Protein AF-T0YYF2-F1 (afdb_monomer_lite)

Radius of gyration: 15.18 Å; chains: 1; bounding box: 31×33×43 Å

Organism: NCBI:txid410659

pLDDT: mean 82.45, std 9.67, range [44.88, 93.19]

Secondary structure (DSSP, 8-state):
-GGGGHHHH--PPSPPPHHHHHHHHHHHHHHHHHHHTT-TTS-TT--GGGS-HHHHHHHHHHHHHHS---S-----S-TTTT--HHHHHHHHHHHHHHHH-

Sequence (101 aa):
GARARVFERLHLPKPLDEAAELLLGQVRARFGYLAEVGLGYLTLDRQSRTLSGGEVQRINLTTALGTSLVNTLFVLDEPSIGLHPRDMQRVITVMKRLRDA

Structure (mmCIF, N/CA/C/O backbone):
data_AF-T0YYF2-F1
#
_entry.id   AF-T0YYF2-F1
#
loop_
_atom_site.group_PDB
_atom_site.id
_atom_site.type_symbol
_atom_site.label_atom_id
_atom_site.label_alt_id
_atom_site.label_comp_id
_atom_site.label_asym_id
_atom_site.label_entity_id
_atom_site.label_seq_id
_atom_site.pdbx_PDB_ins_code
_atom_site.Cartn_x
_atom_site.Cartn_y
_atom_site.Cartn_z
_atom_site.occupancy
_atom_site.B_iso_or_equiv
_atom_site.auth_seq_id
_atom_site.auth_comp_id
_atom_site.auth_asym_id
_atom_site.auth_atom_id
_atom_site.pdbx_PDB_model_num
ATOM 1 N N . GLY A 1 1 ? -8.007 8.488 -7.379 1.00 44.88 1 GLY A N 1
ATOM 2 C CA . GLY A 1 1 ? -7.869 9.863 -7.907 1.00 44.88 1 GLY A CA 1
ATOM 3 C C . GLY A 1 1 ? -6.865 9.868 -9.043 1.00 44.88 1 GLY A C 1
ATOM 4 O O . GLY A 1 1 ? -6.075 8.937 -9.118 1.00 44.88 1 GLY A O 1
ATOM 5 N N . ALA A 1 2 ? -6.898 10.877 -9.916 1.00 45.38 2 ALA A N 1
ATOM 6 C CA . ALA A 1 2 ? -6.160 10.948 -11.189 1.00 45.38 2 ALA A CA 1
ATOM 7 C C . ALA A 1 2 ? -4.636 10.662 -11.133 1.00 45.38 2 ALA A C 1
ATOM 9 O O . ALA A 1 2 ? -4.044 10.370 -12.165 1.00 45.38 2 ALA A O 1
ATOM 10 N N . ARG A 1 3 ? -4.010 10.690 -9.948 1.00 51.56 3 ARG A N 1
ATOM 11 C CA . ARG A 1 3 ? -2.560 10.519 -9.745 1.00 51.56 3 ARG A CA 1
ATOM 12 C C . ARG A 1 3 ? -2.064 9.068 -9.705 1.00 51.56 3 ARG A C 1
ATOM 14 O O . ARG A 1 3 ? -0.938 8.822 -10.117 1.00 51.56 3 ARG A O 1
ATOM 21 N N . ALA A 1 4 ? -2.905 8.096 -9.340 1.00 51.06 4 ALA A N 1
ATOM 22 C CA . ALA A 1 4 ? -2.534 6.671 -9.400 1.00 51.06 4 ALA A CA 1
ATOM 23 C C . ALA A 1 4 ? -2.275 6.174 -10.843 1.00 51.06 4 ALA A C 1
ATOM 25 O O . ALA A 1 4 ? -1.652 5.139 -11.044 1.00 51.06 4 ALA A O 1
ATOM 26 N N . ARG A 1 5 ? -2.707 6.943 -11.854 1.00 60.00 5 ARG A N 1
ATOM 27 C CA . ARG A 1 5 ? -2.621 6.586 -13.279 1.00 60.00 5 ARG A CA 1
ATOM 28 C C . ARG A 1 5 ? -1.304 6.979 -13.957 1.00 60.00 5 ARG A C 1
ATOM 30 O O . ARG A 1 5 ? -1.147 6.732 -15.148 1.00 60.00 5 ARG A O 1
ATOM 37 N N . VAL A 1 6 ? -0.365 7.618 -13.251 1.00 62.31 6 VAL A N 1
ATOM 38 C CA . VAL A 1 6 ? 0.917 8.044 -13.854 1.00 62.31 6 VAL A CA 1
ATOM 39 C C . VAL A 1 6 ? 1.731 6.827 -14.304 1.00 62.31 6 VAL A C 1
ATOM 41 O O . VAL A 1 6 ? 2.190 6.786 -15.441 1.00 62.31 6 VAL A O 1
ATOM 44 N N . PHE A 1 7 ? 1.822 5.791 -13.466 1.00 63.69 7 PHE A N 1
ATOM 45 C CA . PHE A 1 7 ? 2.545 4.558 -13.801 1.00 63.69 7 PHE A CA 1
ATOM 46 C C . PHE A 1 7 ? 1.784 3.622 -14.752 1.00 63.69 7 PHE A C 1
ATOM 48 O O . PHE A 1 7 ? 2.404 2.785 -15.407 1.00 63.69 7 PHE A O 1
ATOM 55 N N . GLU A 1 8 ? 0.464 3.792 -14.893 1.00 66.56 8 GLU A N 1
ATOM 56 C CA . GLU A 1 8 ? -0.309 3.124 -15.953 1.00 66.56 8 GLU A CA 1
ATOM 57 C C . GLU A 1 8 ? 0.076 3.653 -17.341 1.00 66.56 8 GLU A C 1
ATOM 59 O O . GLU A 1 8 ? 0.023 2.918 -18.321 1.00 66.56 8 GLU A O 1
ATOM 64 N N . ARG A 1 9 ? 0.481 4.927 -17.431 1.00 70.38 9 ARG A N 1
ATOM 65 C CA . ARG A 1 9 ? 0.842 5.590 -18.695 1.00 70.38 9 ARG A CA 1
ATOM 66 C C . ARG A 1 9 ? 2.341 5.627 -18.962 1.00 70.38 9 ARG A C 1
ATOM 68 O O . ARG A 1 9 ? 2.742 6.040 -20.050 1.00 70.38 9 ARG A O 1
ATOM 75 N N . LEU A 1 10 ? 3.153 5.215 -17.989 1.00 72.06 10 LEU A N 1
ATOM 76 C CA . LEU A 1 10 ? 4.597 5.126 -18.137 1.00 72.06 10 LEU A CA 1
ATOM 77 C C . LEU A 1 10 ? 4.918 4.041 -19.171 1.00 72.06 10 LEU A C 1
ATOM 79 O O . LEU A 1 10 ? 4.752 2.847 -18.907 1.00 72.06 10 LEU A O 1
ATOM 83 N N . HIS A 1 11 ? 5.343 4.490 -20.349 1.00 71.88 11 HIS A N 1
ATOM 84 C CA . HIS A 1 11 ? 5.884 3.658 -21.413 1.00 71.88 11 HIS A CA 1
ATOM 85 C C . HIS A 1 11 ? 7.392 3.856 -21.431 1.00 71.88 11 HIS A C 1
ATOM 87 O O . HIS A 1 11 ? 7.869 4.980 -21.591 1.00 71.88 11 HIS A O 1
ATOM 93 N N . LEU A 1 12 ? 8.133 2.770 -21.238 1.00 78.19 12 LEU A N 1
ATOM 94 C CA . LEU A 1 12 ? 9.582 2.802 -21.343 1.00 78.19 12 LEU A CA 1
ATOM 95 C C . LEU A 1 12 ? 9.990 2.624 -22.819 1.00 78.19 12 LEU A C 1
ATOM 97 O O . LEU A 1 12 ? 9.323 1.889 -23.555 1.00 78.19 12 LEU A O 1
ATOM 101 N N . PRO A 1 13 ? 11.048 3.312 -23.279 1.00 77.56 13 PRO A N 1
ATOM 102 C CA . PRO A 1 13 ? 11.544 3.163 -24.640 1.00 77.56 13 PRO A CA 1
ATOM 103 C C . PRO A 1 13 ? 12.071 1.739 -24.867 1.00 77.56 13 PRO A C 1
ATOM 105 O O . PRO A 1 13 ? 12.765 1.178 -24.023 1.00 77.56 13 PRO A O 1
ATOM 108 N N . LYS A 1 14 ? 11.721 1.152 -26.015 1.00 80.69 14 LYS A N 1
ATOM 109 C CA . LYS A 1 14 ? 12.166 -0.187 -26.429 1.00 80.69 14 LYS A CA 1
ATOM 110 C C . LYS A 1 14 ? 13.624 -0.162 -26.932 1.00 80.69 14 LYS A C 1
ATOM 112 O O . LYS A 1 14 ? 14.048 0.875 -27.442 1.00 80.69 14 LYS A O 1
ATOM 117 N N . PRO A 1 15 ? 14.351 -1.296 -26.887 1.00 80.00 15 PRO A N 1
ATOM 118 C CA . PRO A 1 15 ? 13.905 -2.612 -26.427 1.00 80.00 15 PRO A CA 1
ATOM 119 C C . PRO A 1 15 ? 14.009 -2.752 -24.904 1.00 80.00 15 PRO A C 1
ATOM 121 O O . PRO A 1 15 ? 15.044 -2.470 -24.313 1.00 80.00 15 PRO A O 1
ATOM 124 N N . LEU A 1 16 ? 12.918 -3.200 -24.286 1.00 81.69 16 LEU A N 1
ATOM 125 C CA . LEU A 1 16 ? 12.922 -3.694 -22.913 1.00 81.69 16 LEU A CA 1
ATOM 126 C C . LEU A 1 16 ? 13.208 -5.189 -22.975 1.00 81.69 16 LEU A C 1
ATOM 128 O O . LEU A 1 16 ? 12.665 -5.877 -23.842 1.00 81.69 16 LEU A O 1
ATOM 132 N N . ASP A 1 17 ? 14.058 -5.675 -22.082 1.00 87.00 17 ASP A N 1
ATOM 133 C CA . ASP A 1 17 ? 14.193 -7.106 -21.864 1.00 87.00 17 ASP A CA 1
ATOM 134 C C . ASP A 1 17 ? 13.046 -7.628 -20.979 1.00 87.00 17 ASP A C 1
ATOM 136 O O . ASP A 1 17 ? 12.251 -6.872 -20.411 1.00 87.00 17 ASP A O 1
ATOM 140 N N . GLU A 1 18 ? 12.937 -8.952 -20.884 1.00 87.75 18 GLU A N 1
ATOM 141 C CA . GLU A 1 18 ? 11.921 -9.621 -20.065 1.00 87.75 18 GLU A CA 1
ATOM 142 C C . GLU A 1 18 ? 12.000 -9.196 -18.587 1.00 87.75 18 GLU A C 1
ATOM 144 O O . GLU A 1 18 ? 10.975 -9.030 -17.922 1.00 87.75 18 GLU A O 1
ATOM 149 N N . ALA A 1 19 ? 13.211 -8.944 -18.081 1.00 88.62 19 ALA A N 1
ATOM 150 C CA . ALA A 1 19 ? 13.428 -8.496 -16.711 1.00 88.62 19 ALA A CA 1
ATOM 151 C C . ALA A 1 19 ? 12.812 -7.111 -16.454 1.00 88.62 19 ALA A C 1
ATOM 153 O O . ALA A 1 19 ? 12.175 -6.898 -15.418 1.00 88.62 19 ALA A O 1
ATOM 154 N N . ALA A 1 20 ? 12.950 -6.175 -17.394 1.00 88.12 20 ALA A N 1
ATOM 155 C CA . ALA A 1 20 ? 12.378 -4.841 -17.282 1.00 88.12 20 ALA A CA 1
ATOM 156 C C . ALA A 1 20 ? 10.839 -4.861 -17.288 1.00 88.12 20 ALA A C 1
ATOM 158 O O . ALA A 1 20 ? 10.217 -4.126 -16.515 1.00 88.12 20 ALA A O 1
ATOM 159 N N . GLU A 1 21 ? 10.215 -5.730 -18.089 1.00 85.38 21 GLU A N 1
ATOM 160 C CA . GLU A 1 21 ? 8.756 -5.921 -18.082 1.00 85.38 21 GLU A CA 1
ATOM 161 C C . GLU A 1 21 ? 8.262 -6.496 -16.744 1.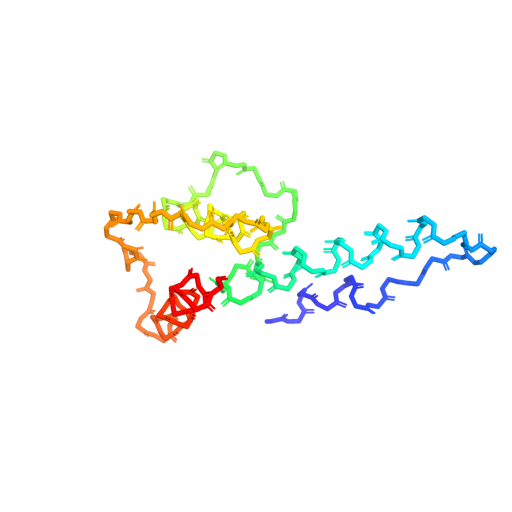00 85.38 21 GLU A C 1
ATOM 163 O O . GLU A 1 21 ? 7.297 -5.987 -16.160 1.00 85.38 21 GLU A O 1
ATOM 168 N N . LEU A 1 22 ? 8.966 -7.494 -16.195 1.00 88.38 22 LEU A N 1
ATOM 169 C CA . LEU A 1 22 ? 8.663 -8.049 -14.871 1.00 88.38 22 LEU A CA 1
ATOM 170 C C . LEU A 1 22 ? 8.757 -6.979 -13.772 1.00 88.38 22 LEU A C 1
ATOM 172 O O . LEU A 1 22 ? 7.841 -6.844 -12.954 1.00 88.38 22 LEU A O 1
ATOM 176 N N . LEU A 1 23 ? 9.827 -6.178 -13.769 1.00 88.94 23 LEU A N 1
ATOM 177 C CA . LEU A 1 23 ? 10.014 -5.079 -12.817 1.00 88.94 23 LEU A CA 1
ATOM 178 C C . LEU A 1 23 ? 8.907 -4.026 -12.931 1.00 88.94 23 LEU A C 1
ATOM 180 O O . LEU A 1 23 ? 8.353 -3.599 -11.915 1.00 88.94 23 LEU A O 1
ATOM 184 N N . LEU A 1 24 ? 8.539 -3.626 -14.151 1.00 87.00 24 LEU A N 1
ATOM 185 C CA . LEU A 1 24 ? 7.475 -2.647 -14.366 1.00 87.00 24 LEU A CA 1
ATOM 186 C C . LEU A 1 24 ? 6.119 -3.170 -13.873 1.00 87.00 24 LEU A C 1
ATOM 188 O O . LEU A 1 24 ? 5.366 -2.422 -13.240 1.00 87.00 24 LEU A O 1
ATOM 192 N N . GLY A 1 25 ? 5.827 -4.456 -14.087 1.00 86.94 25 GLY A N 1
ATOM 193 C CA . GLY A 1 25 ? 4.656 -5.124 -13.518 1.00 86.94 25 GLY A CA 1
ATOM 194 C C . GLY A 1 25 ? 4.632 -5.058 -11.987 1.00 86.94 25 GLY A C 1
ATOM 195 O O . GLY A 1 25 ? 3.625 -4.669 -11.392 1.00 86.94 25 GLY A O 1
ATOM 196 N N . GLN A 1 26 ? 5.767 -5.340 -11.343 1.00 89.06 26 GLN A N 1
ATOM 197 C CA . GLN A 1 26 ? 5.922 -5.283 -9.885 1.00 89.06 26 GLN A CA 1
ATOM 198 C C . GLN A 1 26 ? 5.760 -3.869 -9.307 1.00 89.06 26 GLN A C 1
ATOM 200 O O . GLN A 1 26 ? 5.181 -3.695 -8.228 1.00 89.06 26 GLN A O 1
ATOM 205 N N . VAL A 1 27 ? 6.249 -2.852 -10.018 1.00 88.88 27 VAL A N 1
ATOM 206 C CA . VAL A 1 27 ? 6.073 -1.441 -9.651 1.00 88.88 27 VAL A CA 1
ATOM 207 C C . VAL A 1 27 ? 4.600 -1.043 -9.766 1.00 88.88 27 VAL A C 1
ATOM 209 O O . VAL A 1 27 ? 4.035 -0.497 -8.817 1.00 88.88 27 VAL A O 1
ATOM 212 N N . ARG A 1 28 ? 3.944 -1.369 -10.888 1.00 88.25 28 ARG A N 1
ATOM 213 C CA . ARG A 1 28 ? 2.514 -1.093 -11.108 1.00 88.25 28 ARG A CA 1
ATOM 214 C C . ARG A 1 28 ? 1.633 -1.756 -10.048 1.00 88.25 28 ARG A C 1
ATOM 216 O O . ARG A 1 28 ? 0.740 -1.096 -9.521 1.00 88.25 28 ARG A O 1
ATOM 223 N N . ALA A 1 29 ? 1.922 -3.004 -9.676 1.00 88.38 29 ALA A N 1
ATOM 224 C CA . ALA A 1 29 ? 1.202 -3.709 -8.615 1.00 88.38 29 ALA A CA 1
ATOM 225 C C . ALA A 1 29 ? 1.274 -2.964 -7.268 1.00 88.38 29 ALA A C 1
ATOM 227 O O . ALA A 1 29 ? 0.245 -2.741 -6.631 1.00 88.38 29 ALA A O 1
ATOM 228 N N . ARG A 1 30 ? 2.463 -2.483 -6.871 1.00 88.69 30 ARG A N 1
ATOM 229 C CA . ARG A 1 30 ? 2.654 -1.713 -5.623 1.00 88.69 30 ARG A CA 1
ATOM 230 C C . ARG A 1 30 ? 1.857 -0.406 -5.608 1.00 88.69 30 ARG A C 1
ATOM 232 O O . ARG A 1 30 ? 1.261 -0.062 -4.586 1.00 88.69 30 ARG A O 1
ATOM 239 N N . PHE A 1 31 ? 1.784 0.301 -6.737 1.00 88.69 31 PHE A N 1
ATOM 240 C CA . PHE A 1 31 ? 0.903 1.468 -6.868 1.00 88.69 31 PHE A CA 1
ATOM 241 C C . PHE A 1 31 ? -0.579 1.102 -6.797 1.00 88.69 31 PHE A C 1
ATOM 243 O O . PHE A 1 31 ? -1.358 1.844 -6.193 1.00 88.69 31 PHE A O 1
ATOM 250 N N . GLY A 1 32 ? -0.959 -0.043 -7.368 1.00 87.75 32 GLY A N 1
ATOM 251 C CA . GLY A 1 32 ? -2.296 -0.614 -7.236 1.00 87.75 32 GLY A CA 1
ATOM 252 C C . GLY A 1 32 ? -2.686 -0.787 -5.770 1.00 87.75 32 GLY A C 1
ATOM 253 O O . GLY A 1 32 ? -3.702 -0.242 -5.345 1.00 87.75 32 GLY A O 1
ATOM 254 N N . TYR A 1 33 ? -1.829 -1.420 -4.964 1.00 88.69 33 TYR A N 1
ATOM 255 C CA . TYR A 1 33 ? -2.086 -1.612 -3.533 1.00 88.69 33 TYR A CA 1
ATOM 256 C C . TYR A 1 33 ? -2.263 -0.287 -2.784 1.00 88.69 33 TYR A C 1
ATOM 258 O O . TYR A 1 33 ? -3.213 -0.148 -2.015 1.00 88.69 33 TYR A O 1
ATOM 266 N N . LEU A 1 34 ? -1.421 0.723 -3.050 1.00 89.00 34 LEU A N 1
ATOM 267 C CA . LEU A 1 34 ? -1.580 2.070 -2.475 1.00 89.00 34 LEU A CA 1
ATOM 268 C C . LEU A 1 34 ? -2.928 2.697 -2.842 1.00 89.00 34 LEU A C 1
ATOM 270 O O . LEU A 1 34 ? -3.575 3.333 -2.006 1.00 89.00 34 LEU A O 1
ATOM 274 N N . ALA A 1 35 ? -3.374 2.527 -4.085 1.00 87.31 35 ALA A N 1
ATOM 275 C CA . ALA A 1 35 ? -4.679 3.005 -4.507 1.00 87.31 35 ALA A CA 1
ATOM 276 C C . ALA A 1 35 ? -5.810 2.242 -3.806 1.00 87.31 35 ALA A C 1
ATOM 278 O O . ALA A 1 35 ? -6.766 2.876 -3.364 1.00 87.31 35 ALA A O 1
ATOM 279 N N . GLU A 1 36 ? -5.715 0.923 -3.660 1.00 85.56 36 GLU A N 1
ATOM 280 C CA . GLU A 1 36 ? -6.720 0.097 -2.984 1.00 85.56 36 GLU A CA 1
ATOM 281 C C . GLU A 1 36 ? -6.933 0.529 -1.531 1.00 85.56 36 GLU A C 1
ATOM 283 O O . GLU A 1 36 ? -8.072 0.811 -1.154 1.00 85.56 36 GLU A O 1
ATOM 288 N N . VAL A 1 37 ? -5.852 0.735 -0.767 1.00 86.38 37 VAL A N 1
ATOM 289 C CA . VAL A 1 37 ? -5.913 1.241 0.620 1.00 86.38 37 VAL A CA 1
ATOM 290 C C . VAL A 1 37 ? -6.241 2.741 0.716 1.00 86.38 37 VAL A C 1
ATOM 292 O O . VAL A 1 37 ? -6.214 3.324 1.795 1.00 86.38 37 VAL A O 1
ATOM 295 N N . GLY A 1 38 ? -6.544 3.413 -0.397 1.00 85.38 38 GLY A N 1
ATOM 296 C CA . GLY A 1 38 ? -6.977 4.813 -0.399 1.00 85.38 38 GLY A CA 1
ATOM 297 C C . GLY A 1 38 ? -5.851 5.844 -0.291 1.00 85.38 38 GLY A C 1
ATOM 298 O O . GLY A 1 38 ? -6.138 7.024 -0.132 1.00 85.38 38 GLY A O 1
ATOM 299 N N . LEU A 1 39 ? -4.588 5.445 -0.445 1.00 88.69 39 LEU A N 1
ATOM 300 C CA . LEU A 1 39 ? -3.411 6.322 -0.375 1.00 88.69 39 LEU A CA 1
ATOM 301 C C . LEU A 1 39 ? -2.960 6.882 -1.730 1.00 88.69 39 LEU A C 1
ATOM 303 O O . LEU A 1 39 ? -1.952 7.575 -1.813 1.00 88.69 39 LEU A O 1
ATOM 307 N N . GLY A 1 40 ? -3.724 6.662 -2.803 1.00 86.88 40 GLY A N 1
ATOM 308 C CA . GLY A 1 40 ? -3.392 7.163 -4.147 1.00 86.88 40 GLY A CA 1
ATOM 309 C C . GLY A 1 40 ? -3.391 8.696 -4.314 1.00 86.88 40 GLY A C 1
ATOM 310 O O . GLY A 1 40 ? -3.261 9.177 -5.439 1.00 86.88 40 GLY A O 1
ATOM 311 N N . TYR A 1 41 ? -3.609 9.466 -3.242 1.00 85.94 41 TYR A N 1
ATOM 312 C CA . TYR A 1 41 ? -3.445 10.925 -3.217 1.00 85.94 41 TYR A CA 1
ATOM 313 C C . TYR A 1 41 ? -2.040 11.365 -2.780 1.00 85.94 41 TYR A C 1
ATOM 315 O O . TYR A 1 41 ? -1.668 12.510 -3.050 1.00 85.94 41 TYR A O 1
ATOM 323 N N . LEU A 1 42 ? -1.280 10.479 -2.124 1.00 88.44 42 LEU A N 1
ATOM 324 C CA . LEU A 1 42 ? 0.090 10.744 -1.704 1.00 88.44 42 LEU A CA 1
ATOM 325 C C . LEU A 1 42 ? 1.020 10.844 -2.913 1.00 88.44 42 LEU A C 1
ATOM 327 O O . LEU A 1 42 ? 0.795 10.233 -3.960 1.00 88.44 42 LEU A O 1
ATOM 331 N N . THR A 1 43 ? 2.075 11.629 -2.749 1.00 88.31 43 THR A N 1
ATOM 332 C CA . THR A 1 43 ? 3.190 11.706 -3.689 1.00 88.31 43 THR A CA 1
ATOM 333 C C . THR A 1 43 ? 4.368 10.900 -3.141 1.00 88.31 43 THR A C 1
ATOM 335 O O . THR A 1 43 ? 4.500 10.733 -1.929 1.00 88.31 43 THR A O 1
ATOM 338 N N . LEU A 1 44 ? 5.213 10.365 -4.024 1.00 87.31 44 LEU A N 1
ATOM 339 C CA . LEU A 1 44 ? 6.346 9.512 -3.631 1.00 87.31 44 LEU A CA 1
ATOM 340 C C . LEU A 1 44 ? 7.453 10.268 -2.887 1.00 87.31 44 LEU A C 1
ATOM 342 O O . LEU A 1 44 ? 8.207 9.668 -2.133 1.00 87.31 44 LEU A O 1
ATOM 346 N N . ASP A 1 45 ? 7.545 11.577 -3.099 1.00 88.81 45 ASP A N 1
ATOM 347 C CA . ASP A 1 45 ? 8.483 12.487 -2.439 1.00 88.81 45 ASP A CA 1
ATOM 348 C C . ASP A 1 45 ? 7.983 12.974 -1.065 1.00 88.81 45 ASP A C 1
ATOM 350 O O . ASP A 1 45 ? 8.673 13.728 -0.373 1.00 88.81 45 ASP A O 1
ATOM 354 N N . ARG A 1 46 ? 6.786 12.546 -0.633 1.00 90.88 46 ARG A N 1
ATOM 355 C CA . ARG A 1 46 ? 6.246 12.884 0.685 1.00 90.88 46 ARG A CA 1
ATOM 356 C C . ARG A 1 46 ? 7.149 12.311 1.779 1.00 90.88 46 ARG A C 1
ATOM 358 O O . ARG A 1 46 ? 7.322 11.103 1.895 1.00 90.88 46 ARG A O 1
ATOM 365 N N . GLN A 1 47 ? 7.672 13.183 2.640 1.00 93.00 47 GLN A N 1
ATOM 366 C CA . GLN A 1 47 ? 8.533 12.770 3.750 1.00 93.00 47 GLN A CA 1
ATOM 367 C C . GLN A 1 47 ? 7.776 11.882 4.749 1.00 93.00 47 GLN A C 1
ATOM 369 O O . GLN A 1 47 ? 6.755 12.308 5.295 1.00 93.00 47 GLN A O 1
ATOM 374 N N . SER A 1 48 ? 8.321 10.708 5.083 1.00 90.56 48 SER A N 1
ATOM 375 C CA . SER A 1 48 ? 7.673 9.729 5.974 1.00 90.56 48 SER A CA 1
ATOM 376 C C . SER A 1 48 ? 7.281 10.302 7.340 1.00 90.56 48 SER A C 1
ATOM 378 O O . SER A 1 48 ? 6.214 9.987 7.854 1.00 90.56 48 SER A O 1
ATOM 380 N N . ARG A 1 49 ? 8.081 11.225 7.896 1.00 93.19 49 ARG A N 1
ATOM 381 C CA . ARG A 1 49 ? 7.800 11.908 9.179 1.00 93.19 49 ARG A CA 1
ATOM 382 C C . ARG A 1 49 ? 6.534 12.780 9.180 1.00 93.19 49 ARG A C 1
ATOM 384 O O . ARG A 1 49 ? 6.131 13.264 10.227 1.00 93.19 49 ARG A O 1
ATOM 391 N N . THR A 1 50 ? 5.965 13.054 8.006 1.00 93.06 50 THR A N 1
ATOM 392 C CA . THR A 1 50 ? 4.776 13.908 7.825 1.00 93.06 50 THR A CA 1
ATOM 393 C C . THR A 1 50 ? 3.507 13.108 7.532 1.00 93.06 50 THR A C 1
ATOM 395 O O . THR A 1 50 ? 2.479 13.701 7.188 1.00 93.06 50 THR A O 1
ATOM 398 N N . LEU A 1 51 ? 3.596 11.778 7.594 1.00 91.12 51 LEU A N 1
ATOM 399 C CA . LEU A 1 51 ? 2.459 10.880 7.474 1.00 91.12 51 LEU A CA 1
ATOM 400 C C . LEU A 1 51 ? 1.723 10.814 8.812 1.00 91.12 51 LEU A C 1
ATOM 402 O O . LEU A 1 51 ? 2.334 10.740 9.877 1.00 91.12 51 LEU A O 1
ATOM 406 N N . SER A 1 52 ? 0.399 10.821 8.752 1.00 89.31 52 SER A N 1
ATOM 407 C CA . SER A 1 52 ? -0.448 10.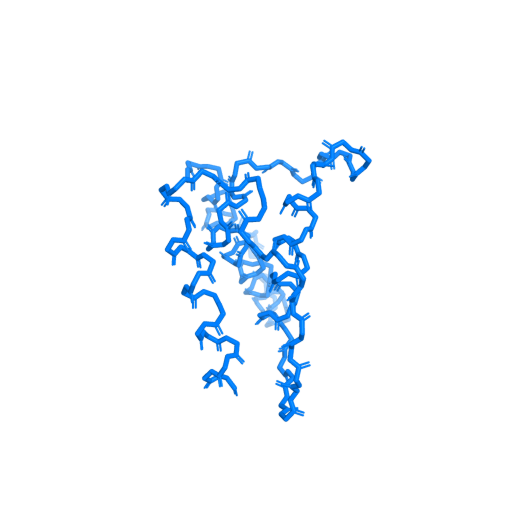488 9.893 1.00 89.31 52 SER A CA 1
ATOM 408 C C . SER A 1 52 ? -0.289 9.015 10.280 1.00 89.31 52 SER A C 1
ATOM 410 O O . SER A 1 52 ? 0.059 8.172 9.450 1.00 89.31 52 SER A O 1
ATOM 412 N N . GLY A 1 53 ? -0.616 8.677 11.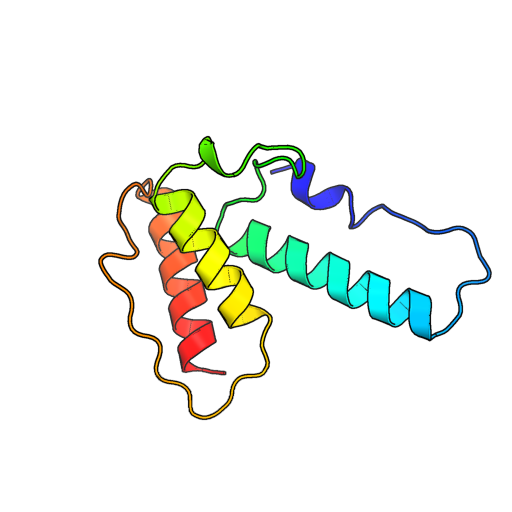531 1.00 87.31 53 GLY A N 1
ATOM 413 C CA . GLY A 1 53 ? -0.581 7.286 11.999 1.00 87.31 53 GLY A CA 1
ATOM 414 C C . GLY A 1 53 ? -1.416 6.342 11.123 1.00 87.31 53 GLY A C 1
ATOM 415 O O . GLY A 1 53 ? -0.940 5.280 10.730 1.00 87.31 53 GLY A O 1
ATOM 416 N N . GLY A 1 54 ? -2.613 6.775 10.712 1.00 85.88 54 GLY A N 1
ATOM 417 C CA . GLY A 1 54 ? -3.473 5.993 9.819 1.00 85.88 54 GLY A CA 1
ATOM 418 C C . GLY A 1 54 ? -2.890 5.804 8.411 1.00 85.88 54 GLY A C 1
ATOM 419 O O . GLY A 1 54 ? -3.098 4.761 7.794 1.00 85.88 54 GLY A O 1
ATOM 420 N N . GLU A 1 55 ? -2.135 6.773 7.882 1.00 89.38 55 GLU A N 1
ATOM 421 C CA . GLU A 1 55 ? -1.419 6.595 6.608 1.00 89.38 55 GLU A CA 1
ATOM 422 C C . GLU A 1 55 ? -0.303 5.560 6.735 1.00 89.38 55 GLU A C 1
ATOM 424 O O . GLU A 1 55 ? -0.216 4.671 5.891 1.00 89.38 55 GLU A O 1
ATOM 429 N N . VAL A 1 56 ? 0.495 5.619 7.805 1.00 89.06 56 VAL A N 1
ATOM 430 C CA . VAL A 1 56 ? 1.548 4.627 8.079 1.00 89.06 56 VAL A CA 1
ATOM 431 C C . VAL A 1 56 ? 0.957 3.221 8.183 1.00 89.06 56 VAL A C 1
ATOM 433 O O . VAL A 1 56 ? 1.452 2.290 7.550 1.00 89.06 56 VAL A O 1
ATOM 436 N N . GLN A 1 57 ? -0.148 3.068 8.911 1.00 86.56 57 GLN A N 1
ATOM 437 C CA . GLN A 1 57 ? -0.821 1.781 9.061 1.00 86.56 57 GLN A CA 1
ATOM 438 C C . GLN A 1 57 ? -1.302 1.219 7.716 1.00 86.56 57 GLN A C 1
ATOM 440 O O . GLN A 1 57 ? -1.108 0.039 7.423 1.00 86.56 57 GLN A O 1
ATOM 445 N N . ARG A 1 58 ? -1.869 2.069 6.852 1.00 88.56 58 ARG A N 1
ATOM 446 C CA . ARG A 1 58 ? -2.307 1.657 5.511 1.00 88.56 58 ARG A CA 1
ATOM 447 C C . ARG A 1 58 ? -1.150 1.357 4.562 1.00 88.56 58 ARG A C 1
ATOM 449 O O . ARG A 1 58 ? -1.302 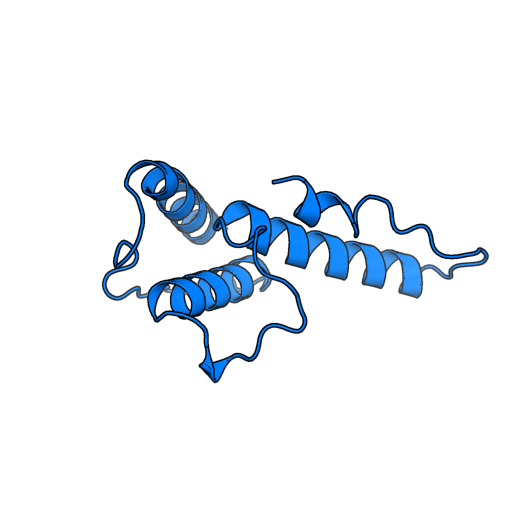0.463 3.738 1.00 88.56 58 ARG A O 1
ATOM 456 N N . ILE A 1 59 ? -0.004 2.028 4.688 1.00 89.69 59 ILE A N 1
ATOM 457 C CA . ILE A 1 59 ? 1.223 1.648 3.965 1.00 89.69 59 ILE A CA 1
ATOM 458 C C . ILE A 1 59 ? 1.685 0.252 4.398 1.00 89.69 59 ILE A C 1
ATOM 460 O O . ILE A 1 59 ? 2.001 -0.576 3.553 1.00 89.69 59 ILE A O 1
ATOM 464 N N . ASN A 1 60 ? 1.661 -0.066 5.693 1.00 87.38 60 ASN A N 1
ATOM 465 C CA . ASN A 1 60 ? 2.044 -1.404 6.154 1.00 87.38 60 ASN A CA 1
ATOM 466 C C . ASN A 1 60 ? 1.111 -2.498 5.603 1.00 87.38 60 ASN A C 1
ATOM 468 O O . ASN A 1 60 ? 1.573 -3.587 5.259 1.00 87.38 60 ASN A O 1
ATOM 472 N N . LEU A 1 61 ? -0.182 -2.193 5.433 1.00 87.50 61 LEU A N 1
ATOM 473 C CA . LEU A 1 61 ? -1.131 -3.106 4.788 1.00 87.50 61 LEU A CA 1
ATOM 474 C C . LEU A 1 61 ? -0.799 -3.377 3.314 1.00 87.50 61 LEU A C 1
ATOM 476 O O . LEU A 1 61 ? -1.000 -4.498 2.851 1.00 87.50 61 LEU A O 1
ATOM 480 N N . THR A 1 62 ? -0.273 -2.400 2.565 1.00 87.88 62 THR A N 1
ATOM 481 C CA . THR A 1 62 ? 0.120 -2.648 1.165 1.00 87.88 62 THR A CA 1
ATOM 482 C C . THR A 1 62 ? 1.333 -3.559 1.060 1.00 87.88 62 THR A C 1
ATOM 484 O O . THR A 1 62 ? 1.399 -4.370 0.137 1.00 87.88 62 THR A O 1
ATOM 487 N N . THR A 1 63 ? 2.263 -3.473 2.014 1.00 84.06 63 THR A N 1
ATOM 488 C CA . THR A 1 63 ? 3.395 -4.400 2.109 1.00 84.06 63 THR A CA 1
ATOM 489 C C . THR A 1 63 ? 2.901 -5.829 2.306 1.00 84.06 63 THR A C 1
ATOM 491 O O . THR A 1 63 ? 3.327 -6.708 1.566 1.00 84.06 63 THR A O 1
ATOM 494 N N . ALA A 1 64 ? 1.949 -6.044 3.220 1.00 83.50 64 ALA A N 1
ATOM 495 C CA . ALA A 1 64 ? 1.349 -7.356 3.461 1.00 83.50 64 ALA A CA 1
ATOM 496 C C . ALA A 1 64 ? 0.676 -7.944 2.205 1.00 83.50 64 ALA A C 1
ATOM 498 O O . ALA A 1 64 ? 0.872 -9.116 1.900 1.00 83.50 64 ALA A O 1
ATOM 499 N N . LEU A 1 65 ? -0.057 -7.125 1.437 1.00 82.44 65 LEU A N 1
ATOM 500 C CA . LEU A 1 65 ? -0.675 -7.546 0.168 1.00 82.44 65 LEU A CA 1
ATOM 501 C C . LEU A 1 65 ? 0.352 -7.890 -0.921 1.00 82.44 65 LEU A C 1
ATOM 503 O O . LEU A 1 65 ? 0.080 -8.704 -1.800 1.00 82.44 65 LEU A O 1
ATOM 507 N N . GLY A 1 66 ? 1.507 -7.222 -0.910 1.00 79.38 66 GLY A N 1
ATOM 508 C CA . GLY A 1 66 ? 2.562 -7.415 -1.902 1.00 79.38 66 GLY A CA 1
ATOM 509 C C . GLY A 1 66 ? 3.489 -8.592 -1.620 1.00 79.38 66 GLY A C 1
ATOM 510 O O . GLY A 1 66 ? 4.272 -8.961 -2.495 1.00 79.38 66 GLY A O 1
ATOM 511 N N . THR A 1 67 ? 3.424 -9.169 -0.424 1.00 73.31 67 THR A N 1
ATOM 512 C CA . THR A 1 67 ? 4.215 -10.337 -0.048 1.00 73.31 67 THR A CA 1
ATOM 513 C C . THR A 1 67 ? 3.386 -11.607 -0.205 1.00 73.31 67 THR A C 1
ATOM 515 O O . THR A 1 67 ? 2.299 -11.695 0.353 1.00 73.31 67 THR A O 1
ATOM 518 N N . SER A 1 68 ? 3.908 -12.613 -0.913 1.00 67.19 68 SER A N 1
ATOM 519 C CA . SER A 1 68 ? 3.297 -13.950 -1.024 1.00 67.19 68 SER A CA 1
ATOM 520 C C . SER A 1 68 ? 3.492 -14.769 0.259 1.00 67.19 68 SER A C 1
ATOM 522 O O . SER A 1 68 ? 4.067 -15.856 0.236 1.00 67.19 68 SER A O 1
ATOM 524 N N . LEU A 1 69 ? 3.098 -14.207 1.401 1.00 70.94 69 LEU A N 1
ATOM 525 C CA . LEU A 1 69 ? 3.178 -14.888 2.684 1.00 70.94 69 LEU A CA 1
ATOM 526 C C . LEU A 1 69 ? 2.021 -15.878 2.789 1.00 70.94 69 LEU A C 1
ATOM 528 O O . LEU A 1 69 ? 0.862 -15.485 2.752 1.00 70.94 69 LEU A O 1
ATOM 532 N N . VAL A 1 70 ? 2.347 -17.158 2.940 1.00 73.38 70 VAL A N 1
ATOM 533 C CA . VAL A 1 70 ? 1.377 -18.219 3.237 1.00 73.38 70 VAL A CA 1
ATOM 534 C C . VAL A 1 70 ? 1.401 -18.535 4.729 1.00 73.38 70 VAL A C 1
ATOM 536 O O . VAL A 1 70 ? 2.423 -18.337 5.390 1.00 73.38 70 VAL A O 1
ATOM 539 N N . ASN A 1 71 ? 0.286 -19.033 5.270 1.00 79.75 71 ASN A N 1
ATOM 540 C CA . ASN A 1 71 ? 0.176 -19.452 6.674 1.00 79.75 71 ASN A CA 1
ATOM 541 C C . ASN A 1 71 ? 0.588 -18.352 7.679 1.00 79.75 71 ASN A C 1
ATOM 543 O O . ASN A 1 71 ? 1.327 -18.597 8.632 1.00 79.75 71 ASN A O 1
ATOM 547 N N . THR A 1 72 ? 0.150 -17.116 7.428 1.00 84.25 72 THR A N 1
ATOM 548 C CA . THR A 1 72 ? 0.514 -15.936 8.224 1.00 84.25 72 THR A CA 1
ATOM 549 C C . THR A 1 72 ? -0.686 -15.404 8.999 1.00 84.25 72 THR A C 1
ATOM 551 O O . THR A 1 72 ? -1.771 -15.237 8.448 1.00 84.25 72 THR A O 1
ATOM 554 N N . LEU A 1 73 ? -0.484 -15.103 10.284 1.00 86.25 73 LEU A N 1
ATOM 555 C CA . LEU A 1 73 ? -1.468 -14.422 11.121 1.00 86.25 73 LEU A CA 1
ATOM 556 C C . LEU A 1 73 ? -1.192 -12.917 11.116 1.00 86.25 73 LEU A C 1
ATOM 558 O O . LEU A 1 73 ? -0.194 -12.460 11.673 1.00 86.25 73 LEU A O 1
ATOM 562 N N . PHE A 1 74 ? -2.103 -12.142 10.534 1.00 85.19 74 PHE A N 1
ATOM 563 C CA . PHE A 1 74 ? -2.077 -10.686 10.644 1.00 85.19 74 PHE A CA 1
ATOM 564 C C . PHE A 1 74 ? -2.844 -10.236 11.890 1.00 85.19 74 PHE A C 1
ATOM 566 O O . PHE A 1 74 ? -4.037 -10.500 12.020 1.00 85.19 74 PHE A O 1
ATOM 573 N N . VAL A 1 75 ? -2.164 -9.520 12.788 1.00 87.50 75 VAL A N 1
ATOM 574 C CA . VAL A 1 75 ? -2.774 -8.851 13.946 1.00 87.50 75 VAL A CA 1
ATOM 575 C C . VAL A 1 75 ? -2.777 -7.350 13.677 1.00 87.50 75 VAL A C 1
ATOM 577 O O . VAL A 1 75 ? -1.727 -6.769 13.408 1.00 87.50 75 VAL A O 1
ATOM 580 N N . LEU A 1 76 ? -3.957 -6.729 13.716 1.00 84.38 76 LEU A N 1
ATOM 581 C CA . LEU A 1 76 ? -4.133 -5.299 13.473 1.00 84.38 76 LEU A CA 1
ATOM 582 C C . LEU A 1 76 ? -4.673 -4.625 14.734 1.00 84.38 76 LEU A C 1
ATOM 584 O O . LEU A 1 76 ? -5.679 -5.072 15.277 1.00 84.38 76 LEU A O 1
ATOM 588 N N . ASP A 1 77 ? -4.032 -3.536 15.149 1.00 83.81 77 ASP A N 1
ATOM 589 C CA . ASP A 1 77 ? -4.491 -2.694 16.254 1.00 83.81 77 ASP A CA 1
ATOM 590 C C . ASP A 1 77 ? -5.233 -1.468 15.701 1.00 83.81 77 ASP A C 1
ATOM 592 O O . ASP A 1 77 ? -4.646 -0.655 14.988 1.00 83.81 77 ASP A O 1
ATOM 596 N N . GLU A 1 78 ? -6.541 -1.391 15.946 1.00 85.00 78 GLU A N 1
ATOM 597 C CA . GLU A 1 78 ? -7.452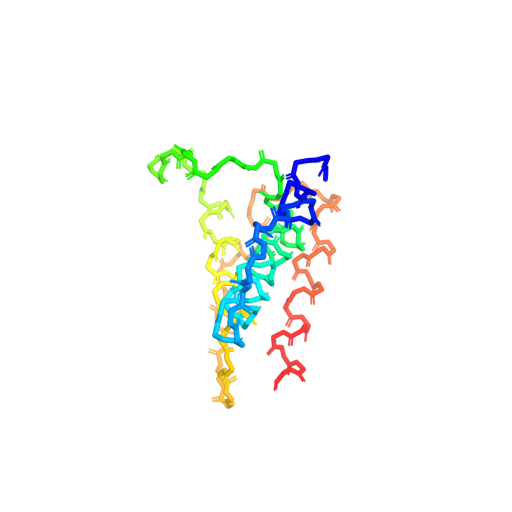 -0.332 15.476 1.00 85.00 78 GLU A CA 1
ATOM 598 C C . GLU A 1 78 ? -7.268 0.116 14.005 1.00 85.00 78 GLU A C 1
ATOM 600 O O . GLU A 1 78 ? -6.970 1.281 13.721 1.00 85.00 78 GLU A O 1
ATOM 605 N N . PRO A 1 79 ? -7.492 -0.772 13.013 1.00 78.12 79 PRO A N 1
ATOM 606 C CA . PRO A 1 79 ? -7.238 -0.476 11.596 1.00 78.12 79 PRO A CA 1
ATOM 607 C C . PRO A 1 79 ? -8.156 0.601 10.995 1.00 78.12 79 PRO A C 1
ATOM 609 O O . PRO A 1 79 ? -7.941 1.039 9.861 1.00 78.12 79 PRO A O 1
ATOM 612 N N . SER A 1 80 ? -9.196 1.017 11.721 1.00 78.56 80 SER A N 1
ATOM 613 C CA . SER A 1 80 ? -10.116 2.084 11.321 1.00 78.56 80 SER A CA 1
ATOM 614 C C . SER A 1 80 ? -9.710 3.483 11.785 1.00 78.56 80 SER A C 1
ATOM 616 O O . SER A 1 80 ? -10.357 4.453 11.380 1.00 78.56 80 SER A O 1
ATOM 618 N N . ILE A 1 81 ? -8.673 3.628 12.616 1.00 79.56 81 ILE A N 1
ATOM 619 C CA . ILE A 1 81 ? -8.343 4.921 13.218 1.00 79.56 81 ILE A CA 1
ATOM 620 C C . ILE A 1 81 ? -7.978 5.975 12.158 1.00 79.56 81 ILE A C 1
ATOM 622 O O . ILE A 1 81 ? -7.179 5.755 11.244 1.00 79.56 81 ILE A O 1
ATOM 626 N N . GLY A 1 82 ? -8.603 7.151 12.258 1.00 75.62 82 GLY A N 1
ATOM 627 C CA . GLY A 1 82 ? -8.380 8.261 11.327 1.00 75.62 82 GLY A CA 1
ATOM 628 C C . GLY A 1 82 ? -8.926 8.040 9.910 1.00 75.62 82 GLY A C 1
ATOM 629 O O . GLY A 1 82 ? -8.600 8.819 9.013 1.00 75.62 82 GLY A O 1
ATOM 630 N N . LEU A 1 83 ? -9.744 7.004 9.679 1.00 78.12 83 LEU A N 1
ATOM 631 C CA . LEU A 1 83 ? -10.443 6.826 8.409 1.00 78.12 83 LEU A CA 1
ATOM 632 C C . LEU A 1 83 ? -11.742 7.616 8.358 1.00 78.12 83 LEU A C 1
ATOM 634 O O . LEU A 1 83 ? -12.572 7.572 9.262 1.00 78.12 83 LEU A O 1
ATOM 638 N N . HIS A 1 84 ? -11.962 8.263 7.219 1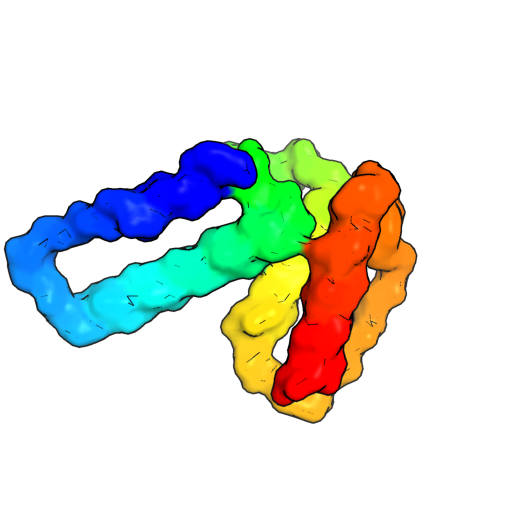.00 80.06 84 HIS A N 1
ATOM 639 C CA . HIS A 1 84 ? -13.282 8.759 6.876 1.00 80.06 84 HIS A CA 1
ATOM 640 C C . HIS A 1 84 ? -14.236 7.563 6.654 1.00 80.06 84 HIS A C 1
ATOM 642 O O . HIS A 1 84 ? -13.828 6.589 6.014 1.00 80.06 84 HIS A O 1
ATOM 648 N N . PRO A 1 85 ? -15.515 7.621 7.078 1.00 82.50 85 PRO A N 1
ATOM 649 C CA . PRO A 1 85 ? -16.462 6.504 6.940 1.00 82.50 85 PRO A CA 1
ATOM 650 C C . PRO A 1 85 ? -16.559 5.922 5.521 1.00 82.50 85 PRO A C 1
ATOM 652 O O . PRO A 1 85 ? -16.651 4.713 5.331 1.00 82.50 85 PRO A O 1
ATOM 655 N N . ARG A 1 86 ? -16.451 6.783 4.502 1.00 82.00 86 ARG A N 1
ATOM 656 C CA . ARG A 1 86 ? -16.441 6.391 3.080 1.00 82.00 86 ARG A CA 1
ATOM 657 C C . ARG A 1 86 ? -15.290 5.444 2.697 1.00 82.00 86 ARG A C 1
ATOM 659 O O . ARG A 1 86 ? -15.426 4.693 1.737 1.00 82.00 86 ARG A O 1
ATOM 666 N N . ASP A 1 87 ? -14.167 5.481 3.411 1.00 79.81 87 ASP A N 1
ATOM 667 C CA . ASP A 1 87 ? -12.978 4.675 3.108 1.00 79.81 87 ASP A CA 1
ATOM 668 C C . ASP A 1 87 ? -12.897 3.385 3.945 1.00 79.81 87 ASP A C 1
ATOM 670 O O . ASP A 1 87 ? -12.082 2.510 3.650 1.00 79.81 87 ASP A O 1
ATOM 674 N N . MET A 1 88 ? -13.794 3.203 4.921 1.00 84.38 88 MET A N 1
ATOM 675 C CA . MET A 1 88 ? -13.848 2.011 5.778 1.00 84.38 88 MET A CA 1
ATOM 676 C C . MET A 1 88 ? -14.031 0.719 4.969 1.00 84.38 88 MET A C 1
ATOM 678 O O . MET A 1 88 ? -13.351 -0.279 5.211 1.00 84.38 88 MET A O 1
ATOM 682 N N . GLN A 1 89 ? -14.874 0.754 3.932 1.00 87.38 89 GLN A N 1
ATOM 683 C CA . GLN A 1 89 ? -15.124 -0.407 3.076 1.00 87.38 89 GLN A CA 1
ATOM 684 C C . GLN A 1 89 ? -13.859 -0.889 2.344 1.00 87.38 89 GLN A C 1
ATOM 686 O O . GLN A 1 89 ? -13.712 -2.083 2.070 1.00 87.38 89 GLN A O 1
ATOM 691 N N . ARG A 1 90 ? -12.918 0.018 2.047 1.00 85.25 90 ARG A N 1
ATOM 692 C CA . ARG A 1 90 ? -11.654 -0.320 1.375 1.00 85.25 90 ARG A CA 1
ATOM 693 C C . ARG A 1 90 ? -10.756 -1.135 2.292 1.00 85.25 90 ARG A C 1
ATOM 695 O O . ARG A 1 90 ? -10.251 -2.171 1.877 1.00 85.25 90 ARG A O 1
ATOM 702 N N . VAL A 1 91 ? -10.623 -0.715 3.549 1.00 84.25 91 VAL A N 1
ATOM 703 C CA . VAL A 1 91 ? -9.833 -1.446 4.549 1.00 84.25 91 VAL A CA 1
ATOM 704 C C . VAL A 1 91 ? -10.449 -2.810 4.842 1.00 84.25 91 VAL A C 1
ATOM 706 O O . VAL A 1 91 ? -9.731 -3.804 4.852 1.00 84.25 91 VAL A O 1
ATOM 709 N N . ILE A 1 92 ? -11.779 -2.901 4.948 1.00 87.81 92 ILE A N 1
ATOM 710 C CA . ILE A 1 92 ? -12.477 -4.194 5.072 1.00 87.81 92 ILE A CA 1
ATOM 711 C C . ILE A 1 92 ? -12.169 -5.109 3.881 1.00 87.81 92 ILE A C 1
ATOM 713 O O . ILE A 1 92 ? -11.920 -6.300 4.062 1.00 87.81 92 ILE A O 1
ATOM 717 N N . THR A 1 93 ? -12.167 -4.566 2.664 1.00 88.75 93 THR A N 1
ATOM 718 C CA . THR A 1 93 ? -11.850 -5.334 1.450 1.00 88.75 93 THR A CA 1
ATOM 719 C C . THR A 1 93 ? -10.416 -5.861 1.487 1.00 88.75 93 THR A C 1
ATOM 721 O O . THR A 1 93 ? -10.188 -7.032 1.201 1.00 88.75 93 THR A O 1
ATOM 724 N N . VAL A 1 94 ? -9.462 -5.029 1.905 1.00 87.00 94 VAL A N 1
ATOM 725 C CA . VAL A 1 94 ? -8.049 -5.409 2.045 1.00 87.00 94 VAL A CA 1
ATOM 726 C C . VAL A 1 94 ? -7.865 -6.503 3.096 1.00 87.00 94 VAL A C 1
ATOM 728 O O . VAL A 1 94 ? -7.201 -7.497 2.820 1.00 87.00 94 VAL A O 1
ATOM 731 N N . MET A 1 95 ? -8.510 -6.385 4.259 1.00 87.25 95 MET A N 1
ATOM 732 C CA . MET A 1 95 ? -8.455 -7.420 5.297 1.00 87.25 95 MET A CA 1
ATOM 733 C C . MET A 1 95 ? -9.030 -8.758 4.812 1.00 87.25 95 MET A C 1
ATOM 735 O O . MET A 1 95 ? -8.455 -9.806 5.091 1.00 87.25 95 MET A O 1
ATOM 739 N N . LYS A 1 96 ? -10.127 -8.740 4.040 1.00 89.06 96 LYS A N 1
ATOM 740 C CA . LYS A 1 96 ? -10.677 -9.960 3.423 1.00 89.06 96 LYS A CA 1
ATOM 741 C C . LYS A 1 96 ? -9.689 -10.596 2.447 1.00 89.06 96 LYS A C 1
ATOM 743 O O . LYS A 1 96 ? -9.494 -11.800 2.507 1.00 89.06 96 LYS A O 1
ATOM 748 N N . ARG A 1 97 ? -9.017 -9.795 1.611 1.00 86.50 97 ARG A N 1
ATOM 749 C CA . ARG A 1 97 ? -7.977 -10.305 0.701 1.00 86.50 97 ARG A CA 1
ATOM 750 C C . ARG A 1 97 ? -6.814 -10.947 1.451 1.00 86.50 97 ARG A C 1
ATOM 752 O O . ARG A 1 97 ? -6.358 -11.989 1.018 1.00 86.50 97 ARG A O 1
ATOM 759 N N . LEU A 1 98 ? -6.365 -10.355 2.560 1.00 85.56 98 LEU A N 1
ATOM 760 C CA . LEU A 1 98 ? -5.296 -10.932 3.386 1.00 85.56 98 LEU A CA 1
ATOM 761 C C . LEU A 1 98 ? -5.702 -12.253 4.055 1.00 85.56 98 LEU A C 1
ATOM 763 O O . LEU A 1 98 ? -4.844 -13.087 4.295 1.00 85.56 98 LEU A O 1
ATOM 767 N N . ARG A 1 99 ? -6.989 -12.435 4.373 1.00 85.81 99 ARG A N 1
ATOM 768 C CA . ARG A 1 99 ? -7.529 -13.691 4.918 1.00 85.81 99 ARG A CA 1
ATOM 769 C C . ARG A 1 99 ? -7.661 -14.781 3.849 1.00 85.81 99 ARG A C 1
ATOM 771 O O . ARG A 1 99 ? -7.503 -15.953 4.165 1.00 85.81 99 ARG A O 1
ATOM 778 N N . ASP A 1 100 ? -8.045 -14.389 2.635 1.00 84.94 100 ASP A N 1
ATOM 779 C CA . ASP A 1 100 ? -8.365 -15.312 1.539 1.00 84.94 100 ASP A CA 1
ATOM 780 C C . ASP A 1 100 ? -7.134 -15.698 0.693 1.00 84.94 100 ASP A C 1
ATOM 782 O O . ASP A 1 100 ? -7.244 -16.581 -0.158 1.00 84.94 100 ASP A O 1
ATOM 786 N N . ALA A 1 101 ? -6.002 -15.013 0.896 1.00 75.75 101 ALA A N 1
ATOM 787 C CA . ALA A 1 101 ? -4.702 -15.312 0.291 1.00 75.75 101 ALA A CA 1
ATOM 788 C C . ALA A 1 101 ? -3.977 -16.438 1.042 1.00 75.75 101 ALA A C 1
ATOM 790 O O . ALA A 1 101 ? -3.345 -17.268 0.350 1.00 75.75 101 ALA A O 1
#

Foldseek 3Di:
DVQLCPLVPDDDDDDDDPVNVVVSVLVNLLSVQCVLLPNSVDDPPPDPVPDDPLSVLSNVLSVLVSDPDDPDDDDDDPNCPPDDPVSVVSVVVSVVSSVVD

InterPro domains:
  IPR027417 P-loop containing nucleoside triphosphate hydrolase [G3DSA:3.40.50.300] (83-100)
  IPR027417 P-loop containing nucleoside triphosphate hydrolase [SSF52540] (9-101)